Protein AF-A0A7W4WBV5-F1 (afdb_monomer)

Secondary structure (DSSP, 8-state):
-HHHHHHHHHHHHHHHHHHHH-HHHHHHHHHHPPPHHHHHHHHHHH---TTSPPPHHHHHHHHHHHHHHHHHHHTTTS-HHHHHHHHHHHHHHHHHHHHHHHHHHHS---------------

Nearest PDB structures (foldseek):
  1w09-assembly1_A  TM=5.264E-01  e=1.619E+00  Homo sapiens
  7dgy-assembly1_A  TM=4.195E-01  e=1.097E+00  Escherichia coli 'BL21-Gold(DE3)pLysS AG'
  3f4m-assembly1_A  TM=4.452E-01  e=1.913E+00  Homo sapiens
  5jxd-assembly1_A  TM=4.257E-01  e=1.913E+00  Mus musculus

Organism: NCBI:txid1562603

Sequence (122 aa):
MVEIDELLATMRGVIENARRLSMGLCDFITAESLSIADVMSDWFDQCPSKDRPISEQAIARFVEQRQTATRIKASRLFSGIELAILDDWQALEIKALTFSLNALLKAPLRIPANVNTHSGAL

Foldseek 3Di:
DVVVVVLVVQLVVLLVVLVVVDVVLSVLCVVLQDDLVNLVVVCVVVDVDPPDDQDLVNSLVSLVVSLVVSLVVVVVPDDPVSSVSSVSNSVSSSVVSSVVVVCVSPDPPPPPPDDDDPDDDD

Mean predicted aligned error: 8.98 Å

Radius of gyration: 19.78 Å; Cα contacts (8 Å, |Δi|>4): 53; chains: 1; bounding box: 33×39×69 Å

Structure (mmCIF, N/CA/C/O backbone):
data_AF-A0A7W4WBV5-F1
#
_entry.id   AF-A0A7W4WBV5-F1
#
loop_
_atom_site.group_PDB
_atom_site.id
_atom_site.type_symbol
_atom_site.label_atom_id
_atom_site.label_alt_id
_atom_site.label_comp_id
_atom_site.label_asym_id
_atom_site.label_entity_id
_atom_site.label_seq_id
_atom_site.pdbx_PDB_ins_code
_atom_site.Cartn_x
_atom_site.Cartn_y
_atom_site.Cartn_z
_atom_site.occupancy
_atom_site.B_iso_or_equiv
_atom_site.auth_seq_id
_atom_site.auth_comp_id
_atom_site.auth_asym_id
_atom_site.auth_atom_id
_atom_site.pdbx_PDB_model_num
ATOM 1 N N . MET A 1 1 ? 19.744 -9.196 -2.561 1.00 59.78 1 MET A N 1
ATOM 2 C CA . MET A 1 1 ? 18.929 -10.341 -2.097 1.00 59.78 1 MET A CA 1
ATOM 3 C C . MET A 1 1 ? 18.441 -10.066 -0.679 1.00 59.78 1 MET A C 1
ATOM 5 O O . MET A 1 1 ? 17.242 -9.919 -0.527 1.00 59.78 1 MET A O 1
ATOM 9 N N . VAL A 1 2 ? 19.348 -9.783 0.271 1.00 71.69 2 VAL A N 1
ATOM 10 C CA . VAL A 1 2 ? 19.035 -9.347 1.656 1.00 71.69 2 VAL A CA 1
ATOM 11 C C . VAL A 1 2 ? 17.978 -8.230 1.744 1.00 71.69 2 VAL A C 1
ATOM 13 O O . VAL A 1 2 ? 17.013 -8.363 2.480 1.00 71.69 2 VAL A O 1
ATOM 16 N N . GLU A 1 3 ? 18.091 -7.182 0.926 1.00 82.06 3 GLU A N 1
ATOM 17 C CA . GLU A 1 3 ? 17.144 -6.050 0.926 1.00 82.06 3 GLU A CA 1
ATOM 18 C C . GLU A 1 3 ? 15.700 -6.438 0.536 1.00 82.06 3 GLU A C 1
ATOM 20 O O . GLU A 1 3 ? 14.734 -5.895 1.067 1.00 82.06 3 GLU A O 1
ATOM 25 N N . ILE A 1 4 ? 15.533 -7.420 -0.360 1.00 85.38 4 ILE A N 1
ATOM 26 C CA . ILE A 1 4 ? 14.207 -7.922 -0.760 1.00 85.38 4 ILE A CA 1
ATOM 27 C C . ILE A 1 4 ? 13.618 -8.768 0.369 1.00 85.38 4 ILE A C 1
ATOM 29 O O . ILE A 1 4 ? 12.435 -8.651 0.679 1.00 85.38 4 ILE A O 1
ATOM 33 N N . ASP A 1 5 ? 14.438 -9.611 0.993 1.00 88.88 5 ASP A N 1
ATOM 34 C CA . ASP A 1 5 ? 13.998 -10.475 2.087 1.00 88.88 5 ASP A CA 1
ATOM 35 C C . ASP A 1 5 ? 13.548 -9.650 3.301 1.00 88.88 5 ASP A C 1
ATOM 37 O O . ASP A 1 5 ? 12.514 -9.956 3.903 1.00 88.88 5 ASP A O 1
ATOM 41 N N . GLU A 1 6 ? 14.263 -8.565 3.610 1.00 92.88 6 GLU A N 1
ATOM 42 C CA . GLU A 1 6 ? 13.893 -7.584 4.637 1.00 92.88 6 GLU A CA 1
ATOM 43 C C . GLU A 1 6 ? 12.588 -6.854 4.298 1.00 92.88 6 GLU A C 1
ATOM 45 O O . GLU A 1 6 ? 11.707 -6.732 5.156 1.00 92.88 6 GLU A O 1
ATOM 50 N N . LEU A 1 7 ? 12.415 -6.422 3.043 1.00 92.69 7 LEU A N 1
ATOM 51 C CA . LEU A 1 7 ? 11.173 -5.799 2.584 1.00 92.69 7 LEU A CA 1
ATOM 52 C C . LEU A 1 7 ? 9.985 -6.754 2.747 1.00 92.69 7 LEU A C 1
ATOM 54 O O . LEU A 1 7 ? 8.976 -6.396 3.356 1.00 92.69 7 LEU A O 1
ATOM 58 N N . LEU A 1 8 ? 10.121 -7.992 2.272 1.00 92.81 8 LEU A N 1
ATOM 59 C CA . LEU A 1 8 ? 9.077 -9.010 2.379 1.00 92.81 8 LEU A CA 1
ATOM 60 C C . LEU A 1 8 ? 8.783 -9.380 3.838 1.00 92.81 8 LEU A C 1
ATOM 62 O O . LEU A 1 8 ? 7.626 -9.608 4.194 1.00 92.81 8 LEU A O 1
ATOM 66 N N . ALA A 1 9 ? 9.804 -9.446 4.696 1.00 95.38 9 ALA A N 1
ATOM 67 C CA . ALA A 1 9 ? 9.622 -9.677 6.125 1.00 95.38 9 ALA A CA 1
ATOM 68 C C . ALA A 1 9 ? 8.842 -8.532 6.784 1.00 95.38 9 ALA A C 1
ATOM 70 O O . ALA A 1 9 ? 7.908 -8.791 7.544 1.00 95.38 9 ALA A O 1
ATOM 71 N N . THR A 1 10 ? 9.170 -7.288 6.439 1.00 95.81 10 THR A N 1
ATOM 72 C CA . THR A 1 10 ? 8.490 -6.096 6.961 1.00 95.81 10 THR A CA 1
ATOM 73 C C . THR A 1 10 ? 7.032 -6.047 6.505 1.00 95.81 10 THR A C 1
ATOM 75 O O . THR A 1 10 ? 6.139 -5.877 7.331 1.00 95.81 10 THR A O 1
ATOM 78 N N . MET A 1 11 ? 6.766 -6.300 5.220 1.00 96.50 11 MET A N 1
ATOM 79 C CA . MET A 1 11 ? 5.404 -6.372 4.674 1.00 96.50 11 MET A CA 1
ATOM 80 C C . MET A 1 11 ? 4.559 -7.444 5.369 1.00 96.50 11 MET A C 1
ATOM 82 O O . MET A 1 11 ? 3.426 -7.176 5.770 1.00 96.50 11 MET A O 1
ATOM 86 N N . ARG A 1 12 ? 5.117 -8.646 5.584 1.00 96.19 12 ARG A N 1
ATOM 87 C CA . ARG A 1 12 ? 4.442 -9.700 6.361 1.00 96.19 12 ARG A CA 1
ATOM 88 C C . ARG A 1 12 ? 4.140 -9.249 7.790 1.00 96.19 12 ARG A C 1
ATOM 90 O O . ARG A 1 12 ? 3.061 -9.541 8.296 1.00 96.19 12 ARG A O 1
ATOM 97 N N . GLY A 1 13 ? 5.074 -8.537 8.421 1.00 97.06 13 GLY A N 1
ATOM 98 C CA . GLY A 1 13 ? 4.891 -7.974 9.757 1.00 97.06 13 GLY A CA 1
ATOM 99 C C . GLY A 1 13 ? 3.714 -7.002 9.829 1.00 97.06 13 GLY A C 1
ATOM 100 O O . GLY A 1 13 ? 2.883 -7.130 10.724 1.00 97.06 13 GLY A O 1
ATOM 101 N N . VAL A 1 14 ? 3.600 -6.083 8.866 1.00 96.44 14 VAL A N 1
ATOM 102 C CA . VAL A 1 14 ? 2.500 -5.105 8.803 1.00 96.44 14 VAL A CA 1
ATOM 103 C C . VAL A 1 14 ? 1.145 -5.792 8.624 1.00 96.44 14 VAL A C 1
ATOM 105 O O . VAL A 1 14 ? 0.217 -5.493 9.373 1.00 96.44 14 VAL A O 1
ATOM 108 N N . ILE A 1 15 ? 1.033 -6.763 7.709 1.00 95.31 15 ILE A N 1
ATOM 109 C CA . ILE A 1 15 ? -0.215 -7.520 7.498 1.00 95.31 15 ILE A CA 1
ATOM 110 C C . ILE A 1 15 ? -0.610 -8.317 8.740 1.00 95.31 15 ILE A C 1
ATOM 112 O O . ILE A 1 15 ? -1.778 -8.330 9.125 1.00 95.31 15 ILE A O 1
ATOM 116 N N . GLU A 1 16 ? 0.351 -8.954 9.408 1.00 96.62 16 GLU A N 1
ATOM 117 C CA . GLU A 1 16 ? 0.075 -9.669 10.652 1.00 96.62 16 GLU A CA 1
ATOM 118 C C . GLU A 1 16 ? -0.426 -8.719 11.746 1.00 96.62 16 GLU A C 1
ATOM 120 O O . GLU A 1 16 ? -1.350 -9.056 12.489 1.00 96.62 16 GLU A O 1
ATOM 125 N N . ASN A 1 17 ? 0.146 -7.517 11.825 1.00 95.69 17 ASN A N 1
ATOM 126 C CA . ASN A 1 17 ? -0.285 -6.500 12.775 1.00 95.69 17 ASN A CA 1
ATOM 127 C C . ASN A 1 17 ? -1.700 -5.993 12.454 1.00 95.69 17 ASN A C 1
ATOM 129 O O . ASN A 1 17 ? -2.535 -5.905 13.354 1.00 95.69 17 ASN A O 1
ATOM 133 N N . ALA A 1 18 ? -1.997 -5.748 11.172 1.00 96.12 18 ALA A N 1
ATOM 134 C CA . ALA A 1 18 ? -3.336 -5.401 10.705 1.00 96.12 18 ALA A CA 1
ATOM 135 C C . ALA A 1 18 ? -4.350 -6.486 11.089 1.00 96.12 18 ALA A C 1
ATOM 137 O O . ALA A 1 18 ? -5.366 -6.181 11.704 1.00 96.12 18 ALA A O 1
ATOM 138 N N . ARG A 1 19 ? -4.036 -7.761 10.823 1.00 95.94 19 ARG A N 1
ATOM 139 C CA . ARG A 1 19 ? -4.893 -8.912 11.145 1.00 95.94 19 ARG A CA 1
ATOM 140 C C . ARG A 1 19 ? -5.187 -9.039 12.638 1.00 95.94 19 ARG A C 1
ATOM 142 O O . ARG A 1 19 ? -6.310 -9.373 13.008 1.00 95.94 19 ARG A O 1
ATOM 149 N N . ARG A 1 20 ? -4.191 -8.791 13.493 1.00 96.00 20 ARG A N 1
ATOM 150 C CA . ARG A 1 20 ? -4.352 -8.820 14.957 1.00 96.00 20 ARG A CA 1
ATOM 151 C C . ARG A 1 20 ? -5.220 -7.680 15.470 1.00 96.00 20 ARG A C 1
ATOM 153 O O . ARG A 1 20 ? -5.950 -7.878 16.435 1.00 96.00 20 ARG A O 1
ATOM 160 N N . LEU A 1 21 ? -5.113 -6.506 14.852 1.00 95.19 21 LEU A N 1
ATOM 161 C CA . LEU A 1 21 ? -5.871 -5.328 15.253 1.00 95.19 21 LEU A CA 1
ATOM 162 C C . LEU A 1 21 ? -7.319 -5.382 14.749 1.00 95.19 21 LEU A C 1
ATOM 164 O O . LEU A 1 21 ? -8.246 -5.130 15.513 1.00 95.19 21 LEU A O 1
ATOM 168 N N . SER A 1 22 ? -7.505 -5.678 13.463 1.00 95.31 22 SER A N 1
ATOM 169 C CA . SER A 1 22 ? -8.780 -5.561 12.760 1.00 95.31 22 SER A CA 1
ATOM 170 C C . SER A 1 22 ? -8.786 -6.433 11.507 1.00 95.31 22 SER A C 1
ATOM 172 O O . SER A 1 22 ? -8.087 -6.172 10.526 1.00 95.31 22 SER A O 1
ATOM 174 N N . MET A 1 23 ? -9.626 -7.470 11.511 1.00 96.00 23 MET A N 1
ATOM 175 C CA . MET A 1 23 ? -9.808 -8.321 10.331 1.00 96.00 23 MET A CA 1
ATOM 176 C C . MET A 1 23 ? -10.338 -7.513 9.139 1.00 96.00 23 MET A C 1
ATOM 178 O O . MET A 1 23 ? -9.863 -7.700 8.026 1.00 96.00 23 MET A O 1
ATOM 182 N N . GLY A 1 24 ? -11.212 -6.530 9.392 1.00 97.06 24 GLY A N 1
ATOM 183 C CA . GLY A 1 24 ? -11.715 -5.627 8.356 1.00 97.06 24 GLY A CA 1
ATOM 184 C C . GLY A 1 24 ? -10.618 -4.782 7.703 1.00 97.06 24 GLY A C 1
ATOM 185 O O . GLY A 1 24 ? -10.642 -4.599 6.488 1.00 97.06 24 GLY A O 1
ATOM 186 N N . LEU A 1 25 ? -9.624 -4.313 8.469 1.00 97.00 25 LEU A N 1
ATOM 187 C CA . LEU A 1 25 ? -8.459 -3.625 7.904 1.00 97.00 25 LEU A CA 1
ATOM 188 C C . LEU A 1 25 ? -7.606 -4.574 7.055 1.00 97.00 25 LEU A C 1
ATOM 190 O O . LEU A 1 25 ? -7.182 -4.202 5.965 1.00 97.00 25 LEU A O 1
ATOM 194 N N . CYS A 1 26 ? -7.351 -5.790 7.540 1.00 97.31 26 CYS A N 1
ATOM 195 C CA . CYS A 1 26 ? -6.571 -6.790 6.807 1.00 97.31 26 CYS A CA 1
ATOM 196 C C . CYS A 1 26 ? -7.226 -7.150 5.463 1.00 97.31 26 CYS A C 1
ATOM 198 O O . CYS A 1 26 ? -6.550 -7.190 4.431 1.00 97.31 26 CYS A O 1
ATOM 200 N N . ASP A 1 27 ? -8.541 -7.366 5.466 1.00 97.56 27 ASP A N 1
ATOM 201 C CA . ASP A 1 27 ? -9.315 -7.652 4.258 1.00 97.56 27 ASP A CA 1
ATOM 202 C C . ASP A 1 27 ? -9.301 -6.453 3.304 1.00 97.56 27 ASP A C 1
ATOM 204 O O . ASP A 1 27 ? -9.089 -6.618 2.104 1.00 97.56 27 ASP A O 1
ATOM 208 N N . PHE A 1 28 ? -9.448 -5.235 3.836 1.00 96.88 28 PHE A N 1
ATOM 209 C CA . PHE A 1 28 ? -9.381 -4.007 3.046 1.00 96.88 28 PHE A CA 1
ATOM 210 C C . PHE A 1 28 ? -8.012 -3.810 2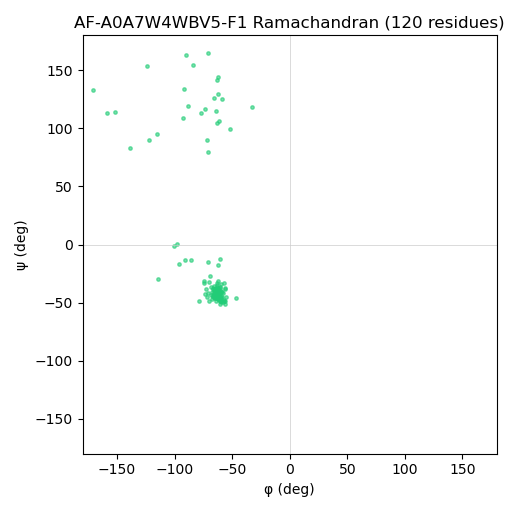.391 1.00 96.88 28 PHE A C 1
ATOM 212 O O . PHE A 1 28 ? -7.949 -3.540 1.195 1.00 96.88 28 PHE A O 1
ATOM 219 N N . ILE A 1 29 ? -6.921 -3.983 3.146 1.00 96.25 29 ILE A N 1
ATOM 220 C CA . ILE A 1 29 ? -5.559 -3.921 2.607 1.00 96.25 29 ILE A CA 1
ATOM 221 C C . ILE A 1 29 ? -5.404 -4.945 1.484 1.00 96.25 29 ILE A C 1
ATOM 223 O O . ILE A 1 29 ? -4.942 -4.598 0.403 1.00 96.25 29 ILE A O 1
ATOM 227 N N . THR A 1 30 ? -5.833 -6.187 1.704 1.00 94.81 30 THR A N 1
ATOM 228 C CA . THR A 1 30 ? -5.717 -7.254 0.700 1.00 94.81 30 THR A CA 1
ATOM 229 C C . THR A 1 30 ? -6.506 -6.933 -0.571 1.00 94.81 30 THR A C 1
ATOM 231 O O . THR A 1 30 ? -6.015 -7.170 -1.671 1.00 94.81 30 THR A O 1
ATOM 234 N N . ALA A 1 31 ? -7.714 -6.382 -0.430 1.00 95.06 31 ALA A N 1
ATOM 235 C CA . ALA A 1 31 ? -8.593 -6.070 -1.552 1.00 95.06 31 ALA A CA 1
ATOM 236 C C . ALA A 1 31 ? -8.158 -4.833 -2.353 1.00 95.06 31 ALA A C 1
ATOM 238 O O . ALA A 1 31 ? -8.393 -4.776 -3.557 1.00 95.06 31 ALA A O 1
ATOM 239 N N . GLU A 1 32 ? -7.560 -3.836 -1.698 1.00 94.62 32 GLU A N 1
ATOM 240 C CA . GLU A 1 32 ? -7.168 -2.569 -2.330 1.00 94.62 32 GLU A CA 1
ATOM 241 C C . GLU A 1 32 ? -5.667 -2.499 -2.670 1.00 94.62 32 GLU A C 1
ATOM 243 O O . GLU A 1 32 ? -5.228 -1.496 -3.234 1.00 94.62 32 GLU A O 1
ATOM 248 N N . SER A 1 33 ? -4.884 -3.539 -2.352 1.00 94.06 33 SER A N 1
ATOM 249 C CA . SER A 1 33 ? -3.468 -3.618 -2.732 1.00 94.06 33 SER A CA 1
ATOM 250 C C . SER A 1 33 ? -3.300 -3.656 -4.249 1.00 94.06 33 SER A C 1
ATOM 252 O O . SER A 1 33 ? -4.063 -4.303 -4.968 1.00 94.06 33 SER A O 1
ATOM 254 N N . LEU A 1 34 ? -2.266 -2.980 -4.734 1.00 92.06 34 LEU A N 1
ATOM 255 C CA . LEU A 1 34 ? -1.980 -2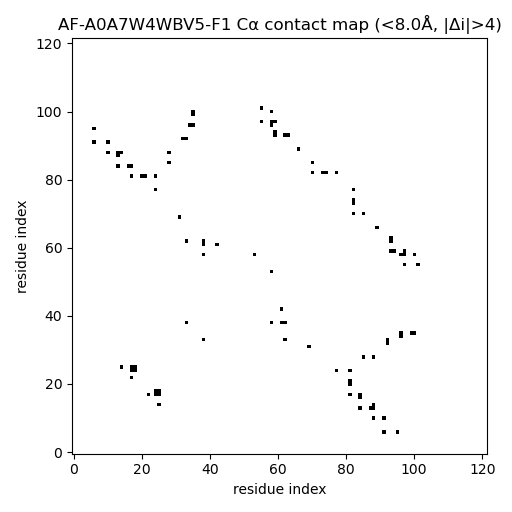.828 -6.153 1.00 92.06 34 LEU A CA 1
ATOM 256 C C . LEU A 1 34 ? -1.053 -3.936 -6.646 1.00 92.06 34 LEU A C 1
ATOM 258 O O . LEU A 1 34 ? -0.010 -4.226 -6.058 1.00 92.06 34 LEU A O 1
ATOM 262 N N . SER A 1 35 ? -1.397 -4.519 -7.791 1.00 90.44 35 SER A N 1
ATOM 263 C CA . SER A 1 35 ? -0.517 -5.437 -8.502 1.00 90.44 35 SER A CA 1
ATOM 264 C C . SER A 1 35 ? 0.380 -4.703 -9.503 1.00 90.44 35 SER A C 1
ATOM 266 O O . SER A 1 35 ? 0.110 -3.583 -9.938 1.00 90.44 35 SER A O 1
ATOM 268 N N . ILE A 1 36 ? 1.441 -5.382 -9.949 1.00 87.38 36 ILE A N 1
ATOM 269 C CA . ILE A 1 36 ? 2.277 -4.915 -11.067 1.00 87.38 36 ILE A CA 1
ATOM 270 C C . ILE A 1 36 ? 1.423 -4.682 -12.323 1.00 87.38 36 ILE A C 1
ATOM 272 O O . ILE A 1 36 ? 1.672 -3.733 -13.063 1.00 87.38 36 ILE A O 1
ATOM 276 N N . ALA A 1 37 ? 0.425 -5.538 -12.566 1.00 85.94 37 ALA A N 1
ATOM 277 C CA . ALA A 1 37 ? -0.445 -5.429 -13.730 1.00 85.94 37 ALA A CA 1
ATOM 278 C C . ALA A 1 37 ? -1.305 -4.160 -13.678 1.00 85.94 37 ALA A C 1
ATOM 280 O O . ALA A 1 37 ? -1.422 -3.490 -14.700 1.00 85.94 37 ALA A O 1
ATOM 281 N N . ASP A 1 38 ? -1.822 -3.796 -12.500 1.00 85.75 38 ASP A N 1
ATOM 282 C CA . ASP A 1 38 ? -2.601 -2.564 -12.316 1.00 85.75 38 ASP A CA 1
ATOM 283 C C . ASP A 1 38 ? -1.751 -1.333 -12.651 1.00 85.75 38 ASP A C 1
ATOM 285 O O . ASP A 1 38 ? -2.152 -0.493 -13.453 1.00 85.75 38 ASP A O 1
ATOM 289 N N . VAL A 1 39 ? -0.523 -1.273 -12.122 1.00 83.75 39 VAL A N 1
ATOM 290 C CA . VAL A 1 39 ? 0.398 -0.152 -12.378 1.00 83.75 39 VAL A CA 1
ATOM 291 C C . VAL A 1 39 ? 0.816 -0.080 -13.852 1.00 83.75 39 VAL A C 1
ATOM 293 O O . VAL A 1 39 ? 0.929 1.009 -14.413 1.00 83.75 39 VAL A O 1
ATOM 296 N N . MET A 1 40 ? 1.042 -1.226 -14.502 1.00 81.69 40 MET A N 1
ATOM 297 C CA . MET A 1 40 ? 1.410 -1.274 -15.922 1.00 81.69 40 MET A CA 1
ATOM 298 C C . MET A 1 40 ? 0.247 -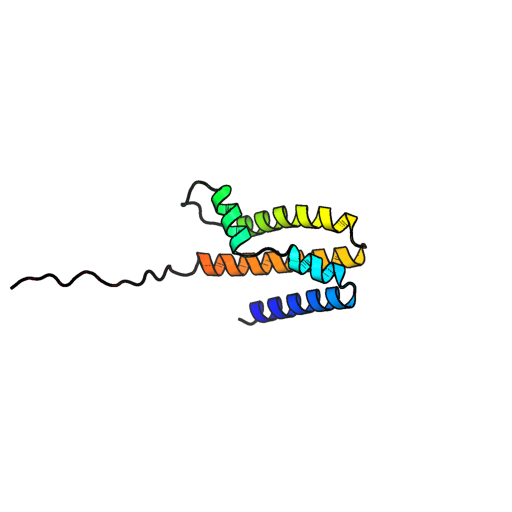0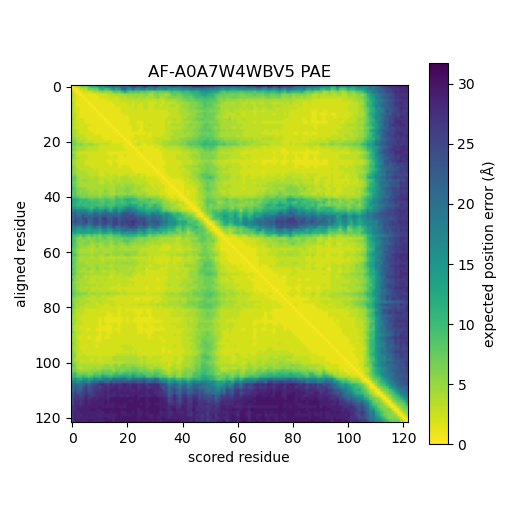.899 -16.841 1.00 81.69 40 MET A C 1
ATOM 300 O O . MET A 1 40 ? 0.468 -0.183 -17.816 1.00 81.69 40 MET A O 1
ATOM 304 N N . SER A 1 41 ? -0.970 -1.368 -16.549 1.00 81.06 41 SER A N 1
ATOM 305 C CA . SER A 1 41 ? -2.169 -1.023 -17.321 1.00 81.06 41 SER A CA 1
ATOM 306 C C . SER A 1 41 ? -2.407 0.484 -17.283 1.00 81.06 41 SER A C 1
ATOM 308 O O . SER A 1 41 ? -2.470 1.120 -18.334 1.00 81.06 41 SER A O 1
ATOM 310 N N . ASP A 1 42 ? -2.405 1.064 -16.080 1.00 76.12 42 ASP A N 1
ATOM 311 C CA . ASP A 1 42 ? -2.600 2.502 -15.881 1.00 76.12 42 ASP A CA 1
ATOM 312 C C . ASP A 1 42 ? -1.521 3.338 -16.594 1.00 76.12 42 ASP A C 1
ATOM 314 O O . ASP A 1 42 ? -1.803 4.430 -17.093 1.00 76.12 42 ASP A O 1
ATOM 318 N N . TRP A 1 43 ? -0.281 2.835 -16.674 1.00 75.38 43 TRP A N 1
ATOM 319 C CA . TRP A 1 43 ? 0.788 3.488 -17.431 1.00 75.38 43 TRP A CA 1
ATOM 320 C C . TRP A 1 43 ? 0.532 3.470 -18.941 1.00 75.38 43 TRP A C 1
ATOM 322 O O . TRP A 1 43 ? 0.692 4.504 -19.593 1.00 75.38 43 TRP A O 1
ATOM 332 N N . PHE A 1 44 ? 0.154 2.321 -19.511 1.00 71.88 44 PHE A N 1
ATOM 333 C CA . PHE A 1 44 ? -0.116 2.220 -20.949 1.00 71.88 44 PHE A CA 1
ATOM 334 C C . PHE A 1 44 ? -1.290 3.103 -21.376 1.00 71.88 44 PHE A C 1
ATOM 336 O O . PHE A 1 44 ? -1.236 3.692 -22.456 1.00 71.88 44 PHE A O 1
ATOM 343 N N . ASP A 1 45 ? -2.293 3.252 -20.513 1.00 74.75 45 ASP A N 1
ATOM 344 C CA . ASP A 1 45 ? -3.440 4.122 -20.768 1.00 74.75 45 ASP A CA 1
ATOM 345 C C . ASP A 1 45 ? -3.061 5.615 -20.731 1.00 74.75 45 ASP A C 1
ATOM 347 O O . ASP A 1 45 ? -3.615 6.423 -21.479 1.00 74.75 45 ASP A O 1
ATOM 351 N N . GLN A 1 46 ? -2.086 5.998 -19.899 1.00 68.75 46 GLN A N 1
ATOM 352 C CA . GLN A 1 46 ? -1.674 7.397 -19.710 1.00 68.75 46 GLN A CA 1
ATOM 353 C C . GLN A 1 46 ? -0.466 7.826 -20.558 1.00 68.75 46 GLN A C 1
ATOM 355 O O . GLN A 1 46 ? -0.235 9.027 -20.732 1.00 68.75 46 GLN A O 1
ATOM 360 N N . CYS A 1 47 ? 0.311 6.887 -21.105 1.00 64.75 47 CYS A N 1
ATOM 361 C CA . CYS A 1 47 ? 1.500 7.176 -21.906 1.00 64.75 47 CYS A CA 1
ATOM 362 C C . CYS A 1 47 ? 1.400 6.559 -23.317 1.00 64.75 47 CYS A C 1
ATOM 364 O O . CYS A 1 47 ? 1.860 5.440 -23.543 1.00 64.75 47 CYS A O 1
ATOM 366 N N . PRO A 1 48 ? 0.856 7.289 -24.314 1.00 55.41 48 PRO A N 1
ATOM 367 C CA . PRO A 1 48 ? 0.660 6.757 -25.667 1.00 55.41 48 PRO A CA 1
ATOM 368 C C . PRO A 1 48 ? 1.967 6.552 -26.454 1.00 55.41 48 PRO A C 1
ATOM 370 O O . PRO A 1 48 ? 1.972 5.870 -27.479 1.00 55.41 48 PRO A O 1
ATOM 373 N N . SER A 1 49 ? 3.090 7.125 -26.004 1.00 59.28 49 SER A N 1
ATOM 374 C CA . SER A 1 49 ? 4.399 6.924 -26.631 1.00 59.28 49 SER A CA 1
ATOM 375 C C . SER A 1 49 ? 5.141 5.761 -25.971 1.00 59.28 49 SER A C 1
ATOM 377 O O . SER A 1 49 ? 5.644 5.901 -24.855 1.00 59.28 49 SER A O 1
ATOM 379 N N . LYS A 1 50 ? 5.271 4.644 -26.693 1.00 57.84 50 LYS A N 1
ATOM 380 C CA . LYS A 1 50 ? 5.987 3.430 -26.251 1.00 57.84 50 LYS A CA 1
ATOM 381 C C . LYS A 1 50 ? 7.479 3.642 -25.949 1.00 57.84 50 LYS A C 1
ATOM 383 O O . LYS A 1 50 ? 8.094 2.781 -25.333 1.00 57.84 50 LYS A O 1
ATOM 388 N N . ASP A 1 51 ? 8.039 4.784 -26.343 1.00 59.47 51 ASP A N 1
ATOM 389 C CA . ASP A 1 51 ? 9.484 5.029 -26.331 1.00 59.47 51 ASP A CA 1
ATOM 390 C C . ASP A 1 51 ? 9.990 5.807 -25.111 1.00 59.47 51 ASP A C 1
ATOM 392 O O . ASP A 1 51 ? 11.184 6.096 -25.020 1.00 59.47 51 ASP A O 1
ATOM 396 N N . ARG A 1 52 ? 9.119 6.185 -24.164 1.00 60.41 52 ARG A N 1
ATOM 397 C CA . ARG A 1 52 ? 9.567 6.924 -22.978 1.00 60.41 52 ARG A CA 1
ATOM 398 C C . ARG A 1 52 ? 9.979 5.944 -21.870 1.00 60.41 52 ARG A C 1
ATOM 400 O O . ARG A 1 52 ? 9.127 5.191 -21.400 1.00 60.41 52 ARG A O 1
ATOM 407 N N . PRO A 1 53 ? 11.249 5.957 -21.417 1.00 65.38 53 PRO A N 1
ATOM 408 C CA . PRO A 1 53 ? 11.668 5.110 -20.314 1.00 65.38 53 PRO A CA 1
ATOM 409 C C . PRO A 1 53 ? 10.894 5.480 -19.049 1.00 65.38 53 PRO A C 1
ATOM 411 O O . PRO A 1 53 ? 10.821 6.651 -18.666 1.00 65.38 53 PRO A O 1
ATOM 414 N N . ILE A 1 54 ? 10.325 4.467 -18.403 1.00 72.00 54 ILE A N 1
ATOM 415 C CA . ILE A 1 54 ? 9.655 4.616 -17.116 1.00 72.00 54 ILE A CA 1
ATOM 416 C C . ILE A 1 54 ? 10.739 4.803 -16.053 1.00 72.00 54 ILE A C 1
ATOM 418 O O . ILE A 1 54 ? 11.570 3.920 -15.844 1.00 72.00 54 ILE A O 1
ATOM 422 N N . SER A 1 55 ? 10.753 5.961 -15.394 1.00 78.75 55 SER A N 1
ATOM 423 C CA . SER A 1 55 ? 11.656 6.200 -14.268 1.00 78.75 55 SER A CA 1
ATOM 424 C C . SER A 1 55 ? 11.065 5.667 -12.964 1.00 78.75 55 SER A C 1
ATOM 426 O O . SER A 1 55 ? 9.848 5.614 -12.791 1.00 78.75 55 SER A O 1
ATOM 428 N N . GLU A 1 56 ? 11.930 5.345 -12.001 1.00 82.62 56 GLU A N 1
ATOM 429 C CA . GLU A 1 56 ? 11.516 4.893 -10.663 1.00 82.62 56 GLU A CA 1
ATOM 430 C C . GLU A 1 56 ? 10.592 5.932 -9.993 1.00 82.62 56 GLU A C 1
ATOM 432 O O . GLU A 1 56 ? 9.570 5.597 -9.401 1.00 82.62 56 GLU A O 1
ATOM 437 N N . GLN A 1 57 ? 10.889 7.222 -10.194 1.00 83.31 57 GLN A N 1
ATOM 438 C CA . GLN A 1 57 ? 10.074 8.340 -9.711 1.00 83.31 57 GLN A CA 1
ATOM 439 C C . GLN A 1 57 ? 8.722 8.467 -10.432 1.00 83.31 57 GLN A C 1
ATOM 441 O O . GLN A 1 57 ? 7.782 9.049 -9.888 1.00 83.31 57 GLN A O 1
ATOM 446 N N . ALA A 1 58 ? 8.614 8.004 -11.679 1.00 82.19 58 ALA A N 1
ATOM 447 C CA . ALA A 1 58 ? 7.328 7.944 -12.362 1.00 82.19 58 ALA A CA 1
ATOM 448 C C . ALA A 1 58 ? 6.461 6.849 -11.730 1.00 82.19 58 ALA A C 1
ATOM 450 O O . ALA A 1 58 ? 5.337 7.143 -11.340 1.00 82.19 58 ALA A O 1
ATOM 451 N N . ILE A 1 59 ? 7.014 5.645 -11.535 1.00 82.81 59 ILE A N 1
ATOM 452 C CA . ILE A 1 59 ? 6.318 4.509 -10.904 1.00 82.81 59 ILE A CA 1
ATOM 453 C C . ILE A 1 59 ? 5.794 4.890 -9.521 1.00 82.81 59 ILE A C 1
ATOM 455 O O . ILE A 1 59 ? 4.602 4.738 -9.266 1.00 82.81 59 ILE A O 1
ATOM 459 N N . ALA A 1 60 ? 6.656 5.444 -8.663 1.00 86.94 60 ALA A N 1
ATOM 460 C CA . ALA A 1 60 ? 6.268 5.845 -7.314 1.00 86.94 60 ALA A CA 1
ATOM 461 C C . ALA A 1 60 ? 5.077 6.817 -7.324 1.00 86.94 60 ALA A C 1
ATOM 463 O O . ALA A 1 60 ? 4.095 6.591 -6.623 1.00 86.94 60 ALA A O 1
ATOM 464 N N . ARG A 1 61 ? 5.102 7.833 -8.199 1.00 85.88 61 ARG A N 1
ATOM 465 C CA . ARG A 1 61 ? 4.006 8.807 -8.314 1.00 85.88 61 ARG A CA 1
ATOM 466 C C . ARG A 1 61 ? 2.684 8.186 -8.767 1.00 85.88 61 ARG A C 1
ATOM 468 O O . ARG A 1 61 ? 1.636 8.616 -8.294 1.00 85.88 61 ARG A O 1
ATOM 475 N N . PHE A 1 62 ? 2.701 7.198 -9.664 1.00 84.62 62 PHE A N 1
ATOM 476 C CA . PHE A 1 62 ? 1.466 6.509 -10.068 1.00 84.62 62 PHE A CA 1
ATOM 477 C C . PHE A 1 62 ? 0.869 5.698 -8.926 1.00 84.62 62 PHE A C 1
ATOM 479 O O . PHE A 1 62 ? -0.333 5.775 -8.670 1.00 84.62 62 PHE A O 1
ATOM 486 N N . VAL A 1 63 ? 1.718 4.956 -8.216 1.00 89.38 63 VAL A N 1
ATOM 487 C CA . VAL A 1 63 ? 1.291 4.171 -7.057 1.00 89.38 63 VAL A CA 1
ATOM 488 C C . VAL A 1 63 ? 0.708 5.098 -5.981 1.00 89.38 63 VAL A C 1
ATOM 490 O O . VAL A 1 63 ? -0.403 4.859 -5.515 1.00 89.38 63 VAL A O 1
ATOM 493 N N . GLU A 1 64 ? 1.371 6.218 -5.678 1.00 90.44 64 GLU A N 1
ATOM 494 C CA . GLU A 1 64 ? 0.888 7.231 -4.723 1.00 90.44 64 GLU A CA 1
ATOM 495 C C . GLU A 1 64 ? -0.485 7.813 -5.105 1.00 90.44 64 GLU A C 1
ATOM 497 O O . GLU A 1 64 ? -1.357 7.995 -4.249 1.00 90.44 64 GLU A O 1
ATOM 502 N N . GLN A 1 65 ? -0.720 8.094 -6.392 1.00 88.50 65 GLN A N 1
ATOM 503 C CA . GLN A 1 65 ? -2.015 8.604 -6.861 1.00 88.50 65 GLN A CA 1
ATOM 504 C C . GLN A 1 65 ? -3.151 7.608 -6.605 1.00 88.50 65 GLN A C 1
ATOM 506 O O . GLN A 1 65 ? -4.217 7.990 -6.115 1.00 88.50 65 GLN A O 1
ATOM 511 N N . ARG A 1 66 ? -2.922 6.324 -6.893 1.00 87.69 66 ARG A N 1
ATOM 512 C CA . ARG A 1 66 ? -3.892 5.249 -6.640 1.00 87.69 66 ARG A CA 1
ATOM 513 C C . ARG A 1 66 ? -4.143 5.077 -5.143 1.00 87.69 66 ARG A C 1
ATOM 515 O O . ARG A 1 66 ? -5.293 5.061 -4.699 1.00 87.69 66 ARG A O 1
ATOM 522 N N . GLN A 1 67 ? -3.070 5.061 -4.362 1.00 92.81 67 GLN A N 1
ATOM 523 C CA . GLN A 1 67 ? -3.124 4.946 -2.910 1.00 92.81 67 GLN A CA 1
ATOM 524 C C . GLN A 1 67 ? -3.844 6.121 -2.247 1.00 92.81 67 GLN A C 1
ATOM 526 O O . GLN A 1 67 ? -4.542 5.913 -1.256 1.00 92.81 67 GLN A O 1
ATOM 531 N N . THR A 1 68 ? -3.772 7.328 -2.817 1.00 93.00 68 THR A N 1
ATOM 532 C CA . THR A 1 68 ? -4.528 8.494 -2.331 1.00 93.00 68 THR A CA 1
ATOM 533 C C . THR A 1 68 ? -6.035 8.231 -2.362 1.00 93.00 68 THR A C 1
ATOM 535 O O . THR A 1 68 ? -6.738 8.510 -1.388 1.00 93.00 68 THR A O 1
ATOM 538 N N . ALA A 1 69 ? -6.552 7.642 -3.446 1.00 90.50 69 ALA A N 1
ATOM 539 C CA . ALA A 1 69 ? -7.967 7.294 -3.539 1.00 90.50 69 ALA A CA 1
ATOM 540 C C . ALA A 1 69 ? -8.353 6.223 -2.504 1.00 90.50 69 ALA A C 1
ATOM 542 O O . ALA A 1 69 ? -9.349 6.381 -1.793 1.00 90.50 69 ALA A O 1
ATOM 543 N N . THR A 1 70 ? -7.538 5.174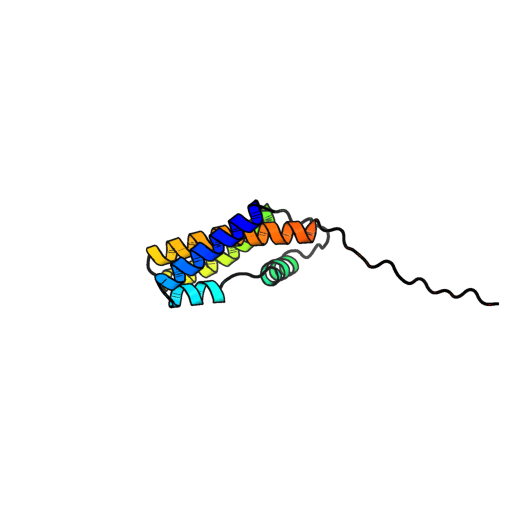 -2.361 1.00 93.75 70 THR A N 1
ATOM 544 C CA . THR A 1 70 ? -7.714 4.133 -1.334 1.00 93.75 70 THR A CA 1
ATOM 545 C C . THR A 1 70 ? -7.690 4.723 0.077 1.00 93.75 70 THR A C 1
ATOM 547 O O . THR A 1 70 ? -8.540 4.396 0.906 1.00 93.75 70 THR A O 1
ATOM 550 N N . ARG A 1 71 ? -6.794 5.676 0.343 1.00 94.81 71 ARG A N 1
ATOM 551 C CA . ARG A 1 71 ? -6.656 6.333 1.644 1.00 94.81 71 ARG A CA 1
ATOM 552 C C . ARG A 1 71 ? -7.870 7.186 2.006 1.00 94.81 71 ARG A C 1
ATOM 554 O O . ARG A 1 71 ? -8.283 7.206 3.168 1.00 94.81 71 ARG A O 1
ATOM 561 N N . ILE A 1 72 ? -8.471 7.857 1.022 1.00 95.06 72 ILE A N 1
ATOM 562 C CA . ILE A 1 72 ? -9.725 8.608 1.190 1.00 95.06 72 ILE A CA 1
ATOM 563 C C . ILE A 1 72 ? -10.900 7.669 1.491 1.00 95.06 72 ILE A C 1
ATOM 565 O O . ILE A 1 72 ? -11.759 8.016 2.302 1.00 95.06 72 ILE A O 1
ATOM 569 N N . LYS A 1 73 ? -10.960 6.484 0.867 1.00 94.94 73 LYS A N 1
ATOM 570 C CA . LYS A 1 73 ? -11.975 5.473 1.214 1.00 94.94 73 LYS A CA 1
ATOM 571 C C . LYS A 1 73 ? -11.780 4.988 2.653 1.00 94.94 73 LYS A C 1
ATOM 573 O O . LYS A 1 73 ? -12.729 4.984 3.432 1.00 94.94 73 LYS A O 1
ATOM 578 N N . ALA A 1 74 ? -10.543 4.642 3.010 1.00 96.19 74 ALA A N 1
ATOM 579 C CA . ALA A 1 74 ? -10.181 4.107 4.317 1.00 96.19 74 ALA A CA 1
ATOM 580 C C . ALA A 1 74 ? -10.492 5.074 5.469 1.00 96.19 74 ALA A C 1
ATOM 582 O O . ALA A 1 74 ? -10.957 4.644 6.522 1.00 96.19 74 ALA A O 1
ATOM 583 N N . SER A 1 75 ? -10.299 6.385 5.273 1.00 96.94 75 SER A N 1
ATOM 584 C CA . SER A 1 75 ? -10.513 7.394 6.326 1.00 96.94 75 SER A CA 1
ATOM 585 C C . SER A 1 75 ? -11.954 7.485 6.833 1.00 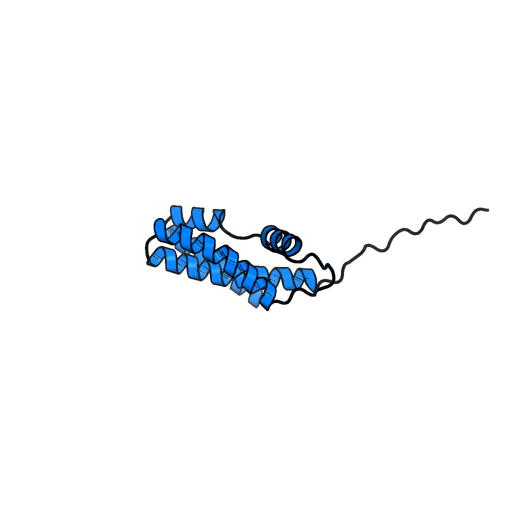96.94 75 SER A C 1
ATOM 587 O O . SER A 1 75 ? -12.194 8.034 7.905 1.00 96.94 75 SER A O 1
ATOM 589 N N . ARG A 1 76 ? -12.913 6.947 6.074 1.00 95.75 76 ARG A N 1
ATOM 590 C CA . ARG A 1 76 ? -14.331 6.883 6.450 1.00 95.75 76 ARG A CA 1
ATOM 591 C C . ARG A 1 76 ? -14.695 5.599 7.197 1.00 95.75 76 ARG A C 1
ATOM 593 O O . ARG A 1 76 ? -15.796 5.517 7.728 1.00 95.75 76 ARG A O 1
ATOM 600 N N . LEU A 1 77 ? -13.811 4.603 7.179 1.00 95.81 77 LEU A N 1
ATOM 601 C CA . LEU A 1 77 ? -14.077 3.239 7.637 1.00 95.81 77 LEU A CA 1
ATOM 602 C C . LEU A 1 77 ? -13.258 2.861 8.872 1.00 95.81 77 LEU A C 1
ATOM 604 O O . LEU A 1 77 ? -13.720 2.056 9.674 1.00 95.81 77 LEU A O 1
ATOM 608 N N . PHE A 1 78 ? -12.067 3.440 9.026 1.00 97.31 78 PHE A N 1
ATOM 609 C CA . PHE A 1 78 ? -11.081 2.987 10.000 1.00 97.31 78 PHE A CA 1
ATOM 610 C C . PHE A 1 78 ? -10.642 4.086 10.967 1.00 97.31 78 PHE A C 1
ATOM 612 O O . PHE A 1 78 ? -10.670 5.281 10.664 1.00 97.31 78 PHE A O 1
ATOM 619 N N . SER A 1 79 ? -10.214 3.658 12.150 1.00 97.06 79 SER A N 1
ATOM 620 C CA . SER A 1 79 ? -9.664 4.512 13.201 1.00 97.06 79 SER A CA 1
ATOM 621 C C . SER A 1 79 ? -8.277 5.061 12.846 1.00 97.06 79 SER A C 1
ATOM 623 O O . SER A 1 79 ? -7.581 4.542 11.979 1.00 97.06 79 SER A O 1
ATOM 625 N N . GLY A 1 80 ? -7.813 6.085 13.571 1.00 97.19 80 GLY A N 1
ATOM 626 C CA . GLY A 1 80 ? -6.488 6.676 13.337 1.00 97.19 80 GLY A CA 1
ATOM 627 C C . GLY A 1 80 ? -5.319 5.682 13.427 1.00 97.19 80 GLY A C 1
ATOM 628 O O . GLY A 1 80 ? -4.360 5.813 12.675 1.00 97.19 80 GLY A O 1
ATOM 629 N N . ILE A 1 81 ? -5.409 4.670 14.298 1.00 96.44 81 ILE A N 1
ATOM 630 C CA . ILE A 1 81 ? -4.366 3.639 14.445 1.00 96.44 81 ILE A CA 1
ATOM 631 C C . ILE A 1 81 ? -4.364 2.699 13.236 1.00 96.44 81 ILE A C 1
ATOM 633 O O . ILE A 1 81 ? -3.312 2.407 12.677 1.00 96.44 81 ILE A O 1
ATOM 637 N N . GLU A 1 82 ? -5.543 2.252 12.805 1.00 97.19 82 GLU A N 1
ATOM 638 C CA . GLU A 1 82 ? -5.689 1.413 11.610 1.00 97.19 82 GLU A CA 1
ATOM 639 C C . GLU A 1 82 ? -5.213 2.144 10.349 1.00 97.19 82 GLU A C 1
ATOM 641 O O . GLU A 1 82 ? -4.566 1.554 9.487 1.00 97.19 82 GLU A O 1
ATOM 646 N N . LEU A 1 83 ? -5.474 3.450 10.268 1.00 97.31 83 LEU A N 1
ATOM 647 C CA . LEU A 1 83 ? -4.997 4.286 9.174 1.00 97.31 83 LEU A CA 1
ATOM 648 C C . LEU A 1 83 ? -3.471 4.427 9.157 1.00 97.31 83 LEU A C 1
ATOM 650 O O . LEU A 1 83 ? -2.898 4.425 8.075 1.00 97.31 83 LEU A O 1
ATOM 654 N N . ALA A 1 84 ? -2.812 4.487 10.316 1.00 96.88 84 ALA A N 1
ATOM 655 C CA . ALA A 1 84 ? -1.350 4.490 10.375 1.00 96.88 84 ALA A CA 1
ATOM 656 C C . ALA A 1 84 ? -0.752 3.167 9.857 1.00 96.88 84 ALA A C 1
ATOM 658 O O . ALA A 1 84 ? 0.234 3.179 9.129 1.00 96.88 84 ALA A O 1
ATOM 659 N N . ILE A 1 85 ? -1.389 2.030 10.159 1.00 97.06 85 ILE A N 1
ATOM 660 C CA . ILE A 1 85 ? -0.980 0.721 9.619 1.00 97.06 85 ILE A CA 1
ATOM 661 C C . ILE A 1 85 ? -1.170 0.669 8.096 1.00 97.06 85 ILE A C 1
ATOM 663 O O . ILE A 1 85 ? -0.330 0.113 7.388 1.00 97.06 85 ILE A O 1
ATOM 667 N N . LEU A 1 86 ? -2.256 1.252 7.579 1.00 97.06 86 LEU A N 1
ATOM 668 C CA . LEU A 1 86 ? -2.452 1.388 6.136 1.00 97.06 86 LEU A CA 1
ATOM 669 C C . LEU A 1 86 ? -1.361 2.264 5.500 1.00 97.06 86 LEU A C 1
ATOM 671 O O . LEU A 1 86 ? -0.854 1.904 4.442 1.00 97.06 86 LEU A O 1
ATOM 675 N N . ASP A 1 87 ? -0.986 3.373 6.139 1.00 96.75 87 ASP A N 1
ATOM 676 C CA . ASP A 1 87 ? 0.076 4.263 5.654 1.00 96.75 87 ASP A CA 1
ATOM 677 C C . ASP A 1 87 ? 1.430 3.519 5.583 1.00 96.75 87 ASP A C 1
ATOM 679 O O . ASP A 1 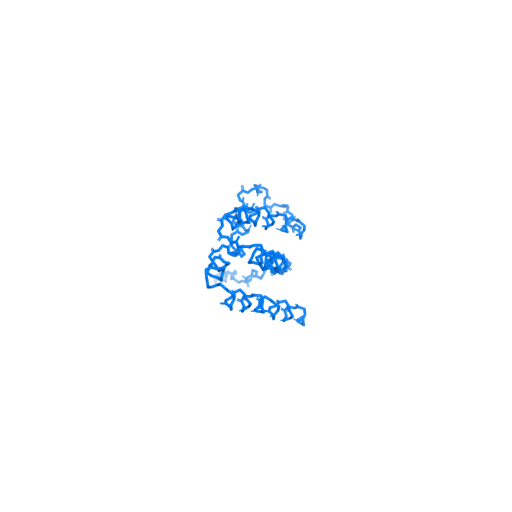87 ? 2.132 3.595 4.569 1.00 96.75 87 ASP A O 1
ATOM 683 N N . ASP A 1 88 ? 1.754 2.710 6.599 1.00 96.88 88 ASP A N 1
ATOM 684 C CA . ASP A 1 88 ? 2.940 1.841 6.599 1.00 96.88 88 ASP A CA 1
ATOM 685 C C . ASP A 1 88 ? 2.898 0.806 5.461 1.00 96.88 88 ASP A C 1
ATOM 687 O O . ASP A 1 88 ? 3.897 0.595 4.766 1.00 96.88 88 ASP A O 1
ATOM 691 N N . TRP A 1 89 ? 1.740 0.172 5.235 1.00 97.06 89 TRP A N 1
ATOM 692 C CA . TRP A 1 89 ? 1.556 -0.763 4.122 1.00 97.06 89 TRP A CA 1
ATOM 693 C C . TRP A 1 89 ? 1.778 -0.082 2.770 1.00 97.06 89 TRP A C 1
ATOM 695 O O . TRP A 1 89 ? 2.547 -0.582 1.948 1.00 97.06 89 TRP A O 1
ATOM 705 N N . GLN A 1 90 ? 1.156 1.077 2.553 1.00 96.12 90 GLN A N 1
ATOM 706 C CA . GLN A 1 90 ? 1.236 1.822 1.297 1.00 96.12 90 GLN A CA 1
ATOM 707 C C . GLN A 1 90 ? 2.677 2.247 0.974 1.00 96.12 90 GLN A C 1
ATOM 709 O O . GLN A 1 90 ? 3.126 2.104 -0.168 1.00 96.12 90 GLN A O 1
ATOM 714 N N . ALA A 1 91 ? 3.449 2.666 1.981 1.00 95.06 91 ALA A N 1
ATOM 715 C CA . ALA A 1 91 ? 4.864 2.993 1.813 1.00 95.06 91 ALA A CA 1
ATOM 716 C C . ALA A 1 91 ? 5.715 1.777 1.396 1.00 95.06 91 ALA A C 1
ATOM 718 O O . ALA A 1 91 ? 6.637 1.902 0.581 1.00 95.06 91 ALA A O 1
ATOM 719 N N . LEU A 1 92 ? 5.427 0.591 1.943 1.00 95.88 92 LEU A N 1
ATOM 720 C CA . LEU A 1 92 ? 6.115 -0.648 1.567 1.00 95.88 92 LEU A CA 1
ATOM 721 C C . LEU A 1 92 ? 5.697 -1.132 0.175 1.00 95.88 92 LEU A C 1
ATOM 723 O O . LEU A 1 92 ? 6.544 -1.583 -0.595 1.00 95.88 92 LEU A O 1
ATOM 727 N N . GLU A 1 93 ? 4.420 -0.989 -0.170 1.00 95.06 93 GLU A N 1
ATOM 728 C CA . GLU A 1 93 ? 3.878 -1.334 -1.482 1.00 95.06 93 GLU A CA 1
ATOM 729 C C . GLU A 1 93 ? 4.523 -0.498 -2.599 1.00 95.06 93 GLU A C 1
ATOM 731 O O . GLU A 1 93 ? 4.953 -1.064 -3.606 1.00 95.06 93 GLU A O 1
ATOM 736 N N . ILE A 1 94 ? 4.719 0.814 -2.397 1.00 93.50 94 ILE A N 1
ATOM 737 C CA . ILE A 1 94 ? 5.469 1.666 -3.340 1.00 93.50 94 ILE A CA 1
ATOM 738 C C . ILE A 1 94 ? 6.872 1.105 -3.581 1.00 93.50 94 ILE A C 1
ATOM 740 O O . ILE A 1 94 ? 7.301 0.974 -4.731 1.00 93.50 94 ILE A O 1
ATOM 744 N N . LYS A 1 95 ? 7.596 0.757 -2.510 1.00 92.06 95 LYS A N 1
ATOM 745 C CA . LYS A 1 95 ? 8.953 0.199 -2.611 1.00 92.06 95 LYS A CA 1
ATOM 746 C C . LYS A 1 95 ? 8.951 -1.129 -3.365 1.00 92.06 95 LYS A C 1
ATOM 748 O O . LYS A 1 95 ? 9.766 -1.310 -4.268 1.00 92.06 95 LYS A O 1
ATOM 753 N N . ALA A 1 96 ? 8.024 -2.028 -3.038 1.00 92.44 96 ALA A N 1
ATOM 754 C CA . ALA A 1 96 ? 7.914 -3.342 -3.663 1.00 92.44 96 ALA A CA 1
ATOM 755 C C . ALA A 1 96 ? 7.585 -3.249 -5.159 1.00 92.44 96 ALA A C 1
ATOM 757 O O . ALA A 1 96 ? 8.230 -3.912 -5.978 1.00 92.44 96 ALA A O 1
ATOM 758 N N . LEU A 1 97 ? 6.629 -2.395 -5.531 1.00 91.12 97 LEU A N 1
ATOM 759 C CA . LEU A 1 97 ? 6.235 -2.188 -6.924 1.00 91.12 97 LEU A CA 1
ATOM 760 C C . LEU A 1 97 ? 7.341 -1.500 -7.719 1.00 91.12 97 LEU A C 1
ATOM 762 O O . LEU A 1 97 ? 7.669 -1.952 -8.813 1.00 91.12 97 LEU A O 1
ATOM 766 N N . THR A 1 98 ? 7.981 -0.478 -7.147 1.00 88.38 98 THR A N 1
ATOM 767 C CA . THR A 1 98 ? 9.123 0.205 -7.771 1.00 88.38 98 THR A CA 1
ATOM 768 C C . THR A 1 98 ? 10.269 -0.768 -8.019 1.00 88.38 98 THR A C 1
ATOM 770 O O . THR A 1 98 ? 10.770 -0.856 -9.139 1.00 88.38 98 THR A O 1
ATOM 773 N N . PHE A 1 99 ? 10.646 -1.564 -7.014 1.00 87.44 99 PHE A N 1
ATOM 774 C CA . PHE A 1 99 ? 11.686 -2.579 -7.155 1.00 87.44 99 PHE A CA 1
ATOM 775 C C . PHE A 1 99 ? 11.345 -3.595 -8.256 1.00 87.44 99 PHE A C 1
ATOM 777 O O . PHE A 1 99 ? 12.158 -3.849 -9.148 1.00 87.44 99 PHE A O 1
ATOM 784 N N . SER A 1 100 ? 10.127 -4.139 -8.225 1.00 87.81 100 SER A N 1
ATOM 785 C CA . SER A 1 100 ? 9.684 -5.180 -9.159 1.00 87.81 100 SER A CA 1
ATOM 786 C C . SER A 1 100 ? 9.621 -4.676 -10.599 1.00 87.81 100 SER A C 1
ATOM 788 O O . SER A 1 100 ? 10.115 -5.336 -11.513 1.00 87.81 100 SER A O 1
ATOM 790 N N . LEU A 1 101 ? 9.069 -3.482 -10.813 1.00 84.31 101 LEU A N 1
ATOM 791 C CA . LEU A 1 101 ? 8.978 -2.866 -12.134 1.00 84.31 101 LEU A CA 1
ATOM 792 C C . L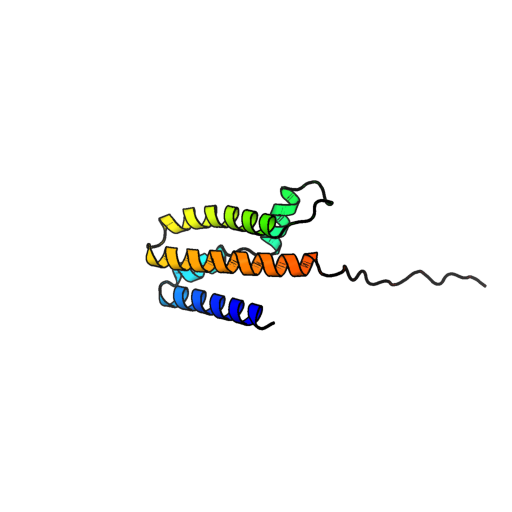EU A 1 101 ? 10.354 -2.494 -12.679 1.00 84.31 101 LEU A C 1
ATOM 794 O O . LEU A 1 101 ? 10.640 -2.762 -13.843 1.00 84.31 101 LEU A O 1
ATOM 798 N N . ASN A 1 102 ? 11.251 -1.971 -11.843 1.00 82.12 102 ASN A N 1
ATOM 799 C CA . ASN A 1 102 ? 12.627 -1.709 -12.259 1.00 82.12 102 ASN A CA 1
ATOM 800 C C . ASN A 1 102 ? 13.364 -2.983 -12.663 1.00 82.12 102 ASN A C 1
ATOM 802 O O . ASN A 1 102 ? 14.099 -2.968 -13.649 1.00 82.12 102 ASN A O 1
ATOM 806 N N . ALA A 1 103 ? 13.169 -4.082 -11.933 1.00 82.81 103 ALA A N 1
ATOM 807 C CA . ALA A 1 103 ? 13.748 -5.369 -12.295 1.00 82.81 103 ALA A CA 1
ATOM 808 C C . ALA A 1 103 ? 13.199 -5.880 -13.638 1.00 82.81 103 ALA A C 1
ATOM 810 O O . ALA A 1 103 ? 13.977 -6.338 -14.472 1.00 82.81 103 ALA A O 1
ATOM 811 N N . LEU A 1 104 ? 11.889 -5.749 -13.878 1.00 80.06 104 LEU A N 1
ATOM 812 C CA . LEU A 1 104 ? 11.248 -6.146 -15.138 1.00 80.06 104 LEU A CA 1
ATOM 813 C C . LEU A 1 104 ? 11.708 -5.297 -16.330 1.00 80.06 104 LEU A C 1
ATOM 815 O O . LEU A 1 104 ? 11.978 -5.842 -17.395 1.00 80.06 104 LEU A O 1
ATOM 819 N N . LEU A 1 105 ? 11.834 -3.980 -16.153 1.00 73.38 105 LEU A N 1
ATOM 820 C CA . LEU A 1 105 ? 12.235 -3.051 -17.215 1.00 73.38 105 LEU A CA 1
ATOM 821 C C . LEU A 1 105 ? 13.732 -3.125 -17.541 1.00 73.38 105 LEU A C 1
ATOM 823 O O . LEU A 1 105 ? 14.124 -2.897 -18.683 1.00 73.38 105 LEU A O 1
ATOM 827 N N . LYS A 1 106 ? 14.576 -3.429 -16.546 1.00 72.44 106 LYS A N 1
ATOM 828 C CA . LYS A 1 106 ? 16.030 -3.591 -16.725 1.00 72.44 106 LYS A CA 1
ATOM 829 C C . LYS A 1 106 ? 16.411 -5.012 -17.161 1.00 72.44 106 LYS A C 1
ATOM 831 O O . LYS A 1 106 ? 17.552 -5.225 -17.572 1.00 72.44 106 LYS A O 1
ATOM 836 N N . ALA A 1 107 ? 15.500 -5.985 -17.078 1.00 64.44 107 ALA A N 1
ATOM 837 C CA . ALA A 1 107 ? 15.757 -7.331 -17.568 1.00 64.44 107 ALA A CA 1
ATOM 838 C C . ALA A 1 107 ? 15.922 -7.297 -19.099 1.00 64.44 107 ALA A C 1
ATOM 840 O O . ALA A 1 107 ? 15.032 -6.807 -19.797 1.00 64.44 107 ALA A O 1
ATOM 841 N N . PRO A 1 108 ? 17.030 -7.818 -19.661 1.00 50.94 108 PRO A N 1
ATOM 842 C CA . PRO A 1 108 ? 17.143 -7.946 -21.104 1.00 50.94 108 PRO A CA 1
ATOM 843 C C . PRO A 1 108 ? 15.992 -8.825 -21.590 1.00 50.94 108 PRO A C 1
ATOM 845 O O . PRO A 1 108 ? 15.821 -9.943 -21.096 1.00 50.94 108 PRO A O 1
ATOM 848 N N . LEU A 1 109 ? 15.208 -8.320 -22.548 1.00 48.84 109 LEU A N 1
ATOM 849 C CA . LEU A 1 109 ? 14.215 -9.104 -23.274 1.00 48.84 109 LEU A CA 1
ATOM 850 C C . LEU A 1 109 ? 14.926 -10.345 -23.819 1.00 48.84 109 LEU A C 1
ATOM 852 O O . LEU A 1 109 ? 15.613 -10.286 -24.839 1.00 48.84 109 LEU A O 1
ATOM 856 N N . ARG A 1 110 ? 14.790 -11.484 -23.133 1.00 43.78 110 ARG A N 1
ATOM 857 C CA . ARG A 1 110 ? 15.136 -12.784 -23.699 1.00 43.78 110 ARG A CA 1
ATOM 858 C C . ARG A 1 110 ? 14.076 -13.077 -24.748 1.00 43.78 110 ARG A C 1
ATOM 860 O O . ARG A 1 110 ? 13.131 -13.812 -24.494 1.00 43.78 110 ARG A O 1
ATOM 867 N N . ILE A 1 111 ? 14.225 -12.467 -25.919 1.00 43.62 111 ILE A N 1
ATOM 868 C CA . ILE A 1 111 ? 13.614 -12.983 -27.134 1.00 43.62 111 ILE A CA 1
ATOM 869 C C . ILE A 1 111 ? 14.291 -14.341 -27.341 1.00 43.62 111 ILE A C 1
ATOM 871 O O . ILE A 1 111 ? 15.515 -14.370 -27.507 1.00 43.62 111 ILE A O 1
ATOM 875 N N . PRO A 1 112 ? 13.574 -15.476 -27.269 1.00 40.06 112 PRO A N 1
ATOM 876 C CA . PRO A 1 112 ? 14.156 -16.732 -27.697 1.00 40.06 112 PRO A CA 1
ATOM 877 C C . PRO A 1 112 ? 14.489 -16.590 -29.184 1.00 40.06 112 PRO A C 1
ATOM 879 O O . PRO A 1 112 ? 13.610 -16.542 -30.040 1.00 40.06 112 PRO A O 1
ATOM 882 N N . ALA A 1 113 ? 15.778 -16.466 -29.486 1.00 51.66 113 ALA A N 1
ATOM 883 C CA . ALA A 1 113 ? 16.287 -16.545 -30.840 1.00 51.66 113 ALA A CA 1
ATOM 884 C C . ALA A 1 113 ? 16.200 -18.007 -31.300 1.00 51.66 113 ALA A C 1
ATOM 886 O O . ALA A 1 113 ? 17.113 -18.787 -31.050 1.00 51.66 113 ALA A O 1
ATOM 887 N N . ASN A 1 114 ? 15.079 -18.399 -31.908 1.00 45.88 114 ASN A N 1
ATOM 888 C CA . ASN A 1 114 ? 14.973 -19.560 -32.800 1.00 45.88 114 ASN A CA 1
ATOM 889 C C . ASN A 1 114 ? 13.586 -19.521 -33.470 1.00 45.88 114 ASN A C 1
ATOM 891 O O . ASN A 1 114 ? 12.601 -19.297 -32.782 1.00 45.88 114 ASN A O 1
ATOM 895 N N . VAL A 1 115 ? 13.388 -19.704 -34.776 1.00 48.91 115 VAL A N 1
ATOM 896 C CA . VAL A 1 115 ? 14.057 -20.605 -35.717 1.00 48.91 115 VAL A CA 1
ATOM 897 C C . VAL A 1 115 ? 13.993 -19.962 -37.109 1.00 48.91 115 VAL A C 1
ATOM 899 O O . VAL A 1 115 ? 12.907 -19.839 -37.672 1.00 48.91 115 VAL A O 1
ATOM 902 N N . ASN A 1 116 ? 15.131 -19.570 -37.6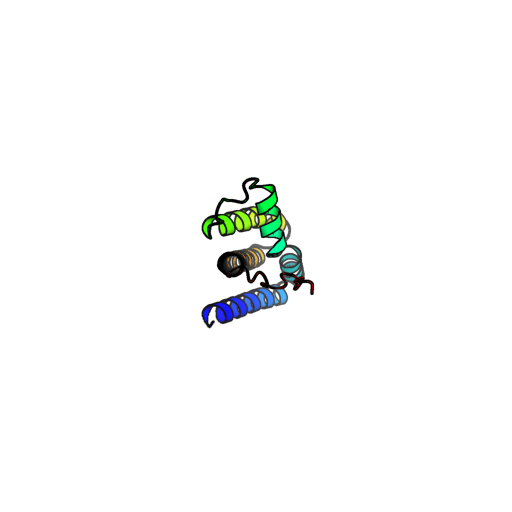90 1.00 41.88 116 ASN A N 1
ATOM 903 C CA . ASN A 1 116 ? 15.183 -19.370 -39.138 1.00 41.88 116 ASN A CA 1
ATOM 904 C C . ASN A 1 116 ? 15.265 -20.752 -39.789 1.00 41.88 116 ASN A C 1
ATOM 906 O O . ASN A 1 116 ? 16.225 -21.498 -39.617 1.00 41.88 116 ASN A O 1
ATOM 910 N N . THR A 1 117 ? 14.190 -21.067 -40.497 1.00 49.66 117 THR A N 1
ATOM 911 C CA . THR A 1 117 ? 13.976 -22.174 -41.423 1.00 49.66 117 THR A CA 1
ATOM 912 C C . THR A 1 117 ? 15.234 -22.590 -42.187 1.00 49.66 117 THR A C 1
ATOM 914 O O . THR A 1 117 ? 15.745 -21.841 -43.020 1.00 49.66 117 THR A O 1
ATOM 917 N N . HIS A 1 118 ? 15.664 -23.838 -41.987 1.00 51.44 118 HIS A N 1
ATOM 918 C CA . HIS A 1 118 ? 16.388 -24.573 -43.016 1.00 51.44 118 HIS A CA 1
ATOM 919 C C . HIS A 1 118 ? 15.455 -24.763 -44.216 1.00 51.44 118 HIS A C 1
ATOM 921 O O . HIS A 1 118 ? 14.549 -25.590 -44.182 1.00 51.44 118 HIS A O 1
ATOM 927 N N . SER A 1 119 ? 15.683 -23.995 -45.275 1.00 50.19 119 SER A N 1
ATOM 928 C CA . SER A 1 119 ? 15.223 -24.339 -46.618 1.00 50.19 119 SER A CA 1
ATOM 929 C C . SER A 1 119 ? 16.342 -24.002 -47.597 1.00 50.19 119 SER A C 1
ATOM 931 O O . SER A 1 119 ? 16.419 -22.907 -48.145 1.00 50.19 119 SER A O 1
ATOM 933 N N . GLY A 1 120 ? 17.284 -24.935 -47.717 1.00 44.78 120 GLY A N 1
ATOM 934 C CA . GLY A 1 120 ? 18.248 -25.003 -48.808 1.00 44.78 120 GLY A CA 1
ATOM 935 C C . GLY A 1 120 ? 17.951 -26.290 -49.556 1.00 44.78 120 GLY A C 1
ATOM 936 O O . GLY A 1 120 ? 18.335 -27.363 -49.099 1.00 44.78 120 GLY A O 1
ATOM 937 N N . ALA A 1 121 ? 17.159 -26.163 -50.616 1.00 47.78 121 ALA A N 1
ATOM 938 C CA . ALA A 1 121 ? 16.774 -27.244 -51.504 1.00 47.78 121 ALA A CA 1
ATOM 939 C C . ALA A 1 121 ? 17.999 -27.849 -52.209 1.00 47.78 121 ALA A C 1
ATOM 941 O O . ALA A 1 121 ? 18.945 -27.132 -52.544 1.00 47.78 121 ALA A O 1
ATOM 942 N N . LEU A 1 122 ? 17.936 -29.169 -52.395 1.00 50.00 122 LEU A N 1
ATOM 943 C CA . LEU A 1 122 ? 18.730 -29.934 -53.358 1.00 50.00 122 LEU A CA 1
ATOM 944 C C . LEU A 1 122 ? 18.353 -29.552 -54.794 1.00 50.00 122 LEU A C 1
ATOM 946 O O . LEU A 1 122 ? 17.158 -29.248 -55.017 1.00 50.00 122 LEU A O 1
#

Solvent-accessible surface area (backbone atoms only — not comparable to full-atom values): 7386 Å² total; per-residue (Å²): 108,70,70,56,56,52,50,54,51,51,53,52,50,50,50,53,50,33,45,73,75,33,58,68,54,33,52,48,51,66,72,69,59,83,51,71,66,58,58,51,52,56,44,56,76,73,43,88,61,90,83,65,83,84,45,66,72,54,50,38,52,53,48,49,56,56,48,49,56,53,49,60,58,44,66,78,76,49,52,76,68,58,48,52,53,49,51,56,48,51,59,50,48,38,52,52,49,36,52,52,51,51,53,62,72,68,45,78,81,79,69,79,88,75,80,86,78,90,79,80,81,132

pLDDT: mean 82.84, std 16.86, range [40.06, 97.56]